Protein AF-A0AAD6A0Z1-F1 (afdb_monomer_lite)

pLDDT: mean 94.35, std 6.7, range [48.94, 98.56]

InterPro domains:
  IPR001087 GDSL lipase/esterase [PF00657] (2-123)
  IPR036514 SGNH hydrolase superfamily [G3DSA:3.40.50.1110] (1-124)

Organism: NCBI:txid198213

Secondary structure (DSSP, 8-state):
-TT-HHHHHHT--S-GGGB-TTT--BHHHHHHHHHHHHHHHHHHHHHHHH-TTS-------HHHHHHHHHSGGGGT--S-TTSBSEE--STTS--SS--TTSTT-EE-S-GGG-SBSSSSSB-GGG-

Structure (mmCIF, N/CA/C/O backbone):
data_AF-A0AAD6A0Z1-F1
#
_entry.id   AF-A0AAD6A0Z1-F1
#
loop_
_atom_site.group_PDB
_atom_site.id
_atom_site.type_symbol
_atom_site.label_atom_id
_atom_site.label_alt_id
_atom_site.label_comp_id
_atom_site.label_asym_id
_atom_site.label_entity_id
_atom_site.label_seq_id
_atom_site.pdbx_PDB_ins_code
_atom_site.Cartn_x
_atom_site.Cartn_y
_atom_site.Cartn_z
_atom_site.occupancy
_atom_site.B_iso_or_equiv
_atom_site.auth_seq_id
_atom_site.auth_comp_id
_atom_site.auth_asym_id
_atom_site.auth_atom_id
_atom_site.pdbx_PDB_model_num
ATOM 1 N N . MET A 1 1 ? -2.478 6.739 1.576 1.00 91.75 1 MET A N 1
ATOM 2 C CA . M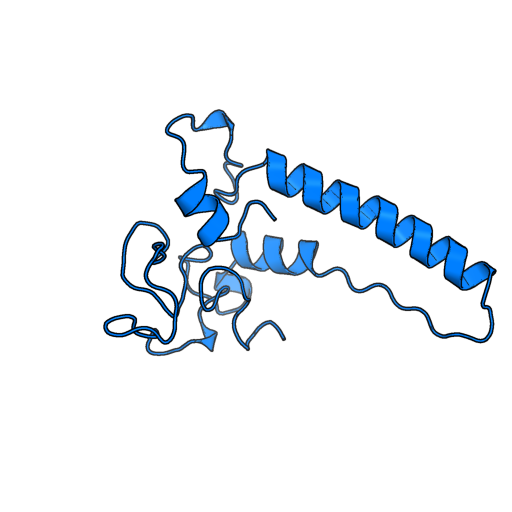ET A 1 1 ? -1.372 5.869 2.043 1.00 91.75 1 MET A CA 1
ATOM 3 C C . MET A 1 1 ? -0.170 6.076 1.135 1.00 91.75 1 MET A C 1
ATOM 5 O O . MET A 1 1 ? -0.374 6.254 -0.058 1.00 91.75 1 MET A O 1
ATOM 9 N N . GLY A 1 2 ? 1.052 6.078 1.673 1.00 96.88 2 GLY A N 1
ATOM 10 C CA . GLY A 1 2 ? 2.277 6.341 0.901 1.00 96.88 2 GLY A CA 1
ATOM 11 C C . GLY A 1 2 ? 2.754 5.191 0.018 1.00 96.88 2 GLY A C 1
ATOM 12 O O . GLY A 1 2 ? 3.710 5.359 -0.726 1.00 96.88 2 GLY A O 1
ATOM 13 N N . CYS A 1 3 ? 2.097 4.039 0.111 1.00 97.00 3 CYS A N 1
ATOM 14 C CA . CYS A 1 3 ? 2.394 2.848 -0.677 1.00 97.00 3 CYS A CA 1
ATOM 15 C C . CYS A 1 3 ? 1.532 2.692 -1.934 1.00 97.00 3 CYS A C 1
ATOM 17 O O . CYS A 1 3 ? 1.622 1.673 -2.611 1.00 97.00 3 CYS A O 1
ATOM 19 N N . LEU A 1 4 ? 0.629 3.635 -2.212 1.00 96.25 4 LEU A N 1
ATOM 20 C CA . LEU A 1 4 ? -0.187 3.551 -3.419 1.00 96.25 4 LEU A CA 1
ATOM 21 C C . LEU A 1 4 ? 0.705 3.795 -4.645 1.00 96.25 4 LEU A C 1
ATOM 23 O O . LEU A 1 4 ? 1.401 4.813 -4.661 1.00 96.25 4 LEU A O 1
ATOM 27 N N . PRO A 1 5 ? 0.666 2.932 -5.675 1.00 96.88 5 PRO A N 1
ATOM 28 C CA . PRO A 1 5 ? 1.485 3.102 -6.877 1.00 96.88 5 PRO A CA 1
ATOM 29 C C . PRO A 1 5 ? 1.283 4.459 -7.562 1.00 96.88 5 PRO A C 1
ATOM 31 O O . PRO A 1 5 ? 2.246 5.082 -7.994 1.00 96.88 5 PRO A O 1
ATOM 34 N N . SER A 1 6 ? 0.050 4.974 -7.574 1.00 95.94 6 SER A N 1
ATOM 35 C CA . SER A 1 6 ? -0.251 6.328 -8.064 1.00 95.94 6 SER A CA 1
ATOM 36 C C . SER A 1 6 ? 0.498 7.418 -7.291 1.00 95.94 6 SER A C 1
ATOM 38 O O . SER A 1 6 ? 1.130 8.282 -7.891 1.00 95.94 6 SER A O 1
ATOM 40 N N . ILE A 1 7 ? 0.486 7.358 -5.957 1.00 96.50 7 ILE A N 1
ATOM 41 C CA . ILE A 1 7 ? 1.200 8.302 -5.087 1.00 96.50 7 ILE A CA 1
ATOM 42 C C . ILE A 1 7 ? 2.714 8.191 -5.291 1.00 96.50 7 ILE A C 1
ATOM 44 O O . ILE A 1 7 ? 3.389 9.216 -5.358 1.00 96.50 7 ILE A O 1
ATOM 48 N N . LEU A 1 8 ? 3.234 6.970 -5.427 1.00 97.00 8 LEU A N 1
ATOM 49 C CA . LEU A 1 8 ? 4.652 6.715 -5.680 1.00 97.00 8 LEU A CA 1
ATOM 50 C C . LEU A 1 8 ? 5.115 7.261 -7.034 1.00 97.00 8 LEU A C 1
ATOM 52 O O . LEU A 1 8 ? 6.197 7.837 -7.105 1.00 97.00 8 LEU A O 1
ATOM 56 N N . THR A 1 9 ? 4.298 7.134 -8.084 1.00 95.94 9 THR A N 1
ATOM 57 C CA . THR A 1 9 ? 4.601 7.703 -9.404 1.00 95.94 9 THR A CA 1
ATOM 58 C C . THR A 1 9 ? 4.475 9.229 -9.412 1.00 95.94 9 THR A C 1
ATOM 60 O O . THR A 1 9 ? 5.385 9.905 -9.884 1.00 95.94 9 THR A O 1
ATOM 63 N N . ILE A 1 10 ? 3.370 9.790 -8.900 1.00 95.25 10 ILE A N 1
ATOM 64 C CA . ILE A 1 10 ? 3.094 11.240 -8.957 1.00 95.25 10 ILE A CA 1
ATOM 65 C C . ILE A 1 10 ? 4.102 12.031 -8.120 1.00 95.25 10 ILE A C 1
ATOM 67 O O . ILE A 1 10 ? 4.536 13.107 -8.521 1.00 95.25 10 ILE A O 1
ATOM 71 N N . LEU A 1 11 ? 4.461 11.513 -6.946 1.00 95.88 11 LEU A N 1
ATOM 72 C CA . LEU A 1 11 ? 5.325 12.196 -5.983 1.00 95.88 11 LEU A CA 1
ATOM 73 C C . LEU A 1 11 ? 6.727 11.595 -5.939 1.00 95.88 11 LEU A C 1
ATOM 75 O O . LEU A 1 11 ? 7.410 11.684 -4.916 1.00 95.88 11 LEU A O 1
ATOM 79 N N . LYS A 1 12 ? 7.140 10.962 -7.040 1.00 94.25 12 LYS A N 1
ATOM 80 C CA . LYS A 1 12 ? 8.470 10.386 -7.170 1.00 94.25 12 LYS A CA 1
ATOM 81 C C . LYS A 1 12 ? 9.536 11.451 -6.906 1.00 94.25 12 LYS A C 1
ATOM 83 O O . LYS A 1 12 ? 9.488 12.544 -7.465 1.00 94.25 12 LYS A O 1
ATOM 88 N N . SER A 1 13 ? 10.513 11.108 -6.077 1.00 95.19 13 SER A N 1
ATOM 89 C CA . SER A 1 13 ? 11.665 11.942 -5.751 1.00 95.19 13 SER A CA 1
ATOM 90 C C . SER A 1 13 ? 12.947 11.131 -5.891 1.00 95.19 13 SER A C 1
ATOM 92 O O . SER A 1 13 ? 12.950 9.922 -5.674 1.00 95.19 13 SER A O 1
ATOM 94 N N . ASN A 1 14 ? 14.049 11.806 -6.213 1.00 95.50 14 ASN A N 1
ATOM 95 C CA . ASN A 1 14 ? 15.383 11.200 -6.181 1.00 95.50 14 ASN A CA 1
ATOM 96 C C . ASN A 1 14 ? 15.977 11.173 -4.763 1.00 95.50 14 ASN A C 1
ATOM 98 O O . ASN A 1 14 ? 16.993 10.522 -4.535 1.00 95.50 14 ASN A O 1
ATOM 102 N N . ASP A 1 15 ? 15.363 11.882 -3.814 1.00 96.81 15 ASP A N 1
ATOM 103 C CA . ASP A 1 15 ? 15.754 11.839 -2.410 1.00 96.81 15 ASP A CA 1
ATOM 104 C C . ASP A 1 15 ? 15.274 10.529 -1.776 1.00 96.81 15 ASP A C 1
ATOM 106 O O . ASP A 1 15 ? 14.106 10.385 -1.413 1.00 96.81 15 ASP A O 1
ATOM 110 N N . SER A 1 16 ? 16.182 9.565 -1.623 1.00 94.81 16 SER A N 1
ATOM 111 C CA . SER A 1 16 ? 15.871 8.265 -1.027 1.00 94.81 16 SER A CA 1
ATOM 112 C C . SER A 1 16 ? 15.409 8.357 0.432 1.00 94.81 16 SER A C 1
AT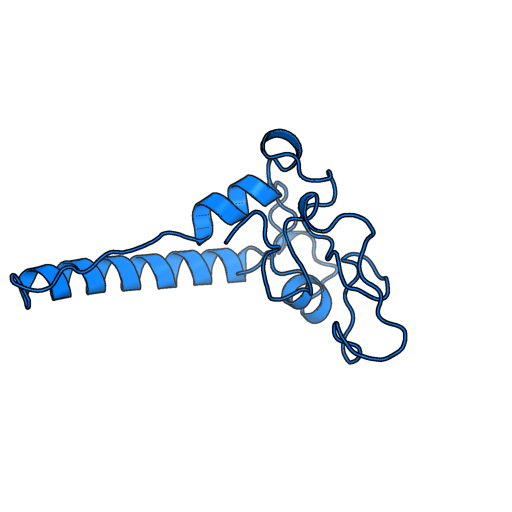OM 114 O O . SER A 1 16 ? 14.796 7.414 0.924 1.00 94.81 16 SER A O 1
ATOM 116 N N . SER A 1 17 ? 15.680 9.465 1.136 1.00 96.81 17 SER A N 1
ATOM 117 C CA . SER A 1 17 ? 15.344 9.616 2.559 1.00 96.81 17 SER A CA 1
ATOM 118 C C . SER A 1 17 ? 13.839 9.710 2.830 1.00 96.81 17 SER A C 1
ATOM 120 O O . SER A 1 17 ? 13.400 9.436 3.948 1.00 96.81 17 SER A O 1
ATOM 122 N N . ILE A 1 18 ? 13.030 10.044 1.817 1.00 97.12 18 ILE A N 1
ATOM 123 C CA . ILE A 1 18 ? 11.569 10.127 1.968 1.00 97.12 18 ILE A CA 1
ATOM 124 C C . ILE A 1 18 ? 10.890 8.752 1.950 1.00 97.12 18 ILE A C 1
ATOM 126 O O . ILE A 1 18 ? 9.705 8.647 2.291 1.00 97.12 18 ILE A O 1
ATOM 130 N N . TYR A 1 19 ? 11.614 7.719 1.514 1.00 97.81 19 TYR A N 1
ATOM 131 C CA . TYR A 1 19 ? 11.100 6.370 1.336 1.00 97.81 19 TYR A CA 1
ATOM 132 C C . TYR A 1 19 ? 11.464 5.488 2.529 1.00 97.81 19 TYR A C 1
ATOM 134 O O . TYR A 1 19 ? 12.598 5.477 3.004 1.00 97.81 19 TYR A O 1
ATOM 142 N N . ASP A 1 20 ? 10.503 4.700 3.000 1.00 96.88 20 ASP A N 1
ATOM 143 C CA . ASP A 1 20 ? 10.763 3.660 3.987 1.00 96.88 20 ASP A CA 1
ATOM 144 C C . ASP A 1 20 ? 11.591 2.533 3.332 1.00 96.88 20 ASP A C 1
ATOM 146 O O . ASP A 1 20 ? 11.150 1.942 2.344 1.00 96.88 20 ASP A O 1
ATOM 150 N N . PRO A 1 21 ? 12.768 2.175 3.876 1.00 95.00 21 PRO A N 1
ATOM 151 C CA . PRO A 1 21 ? 13.680 1.227 3.233 1.00 95.00 21 PRO A CA 1
ATOM 152 C C . PRO A 1 21 ? 13.175 -0.223 3.243 1.00 95.00 21 PRO A C 1
ATOM 154 O O . PRO A 1 21 ? 13.722 -1.067 2.539 1.00 95.00 21 PRO A O 1
ATOM 157 N N . LYS A 1 22 ? 12.159 -0.549 4.053 1.00 94.25 22 LYS A N 1
ATOM 158 C CA . LYS A 1 22 ? 11.598 -1.906 4.147 1.00 94.25 22 LYS A CA 1
ATOM 159 C C . LYS A 1 22 ? 10.468 -2.132 3.154 1.00 94.25 22 LYS A C 1
ATOM 161 O O . LYS A 1 22 ? 10.182 -3.277 2.822 1.00 94.25 22 LYS A O 1
ATOM 166 N N . THR A 1 23 ? 9.788 -1.066 2.754 1.00 95.69 23 THR A N 1
ATOM 167 C CA . THR A 1 23 ? 8.570 -1.138 1.943 1.00 95.69 23 THR A CA 1
ATOM 168 C C . THR A 1 23 ? 8.682 -0.393 0.624 1.00 95.69 23 THR A C 1
ATOM 170 O O . THR A 1 23 ? 7.911 -0.696 -0.274 1.00 95.69 23 THR A O 1
ATOM 173 N N . GLY A 1 24 ? 9.603 0.565 0.491 1.00 96.44 24 GLY A N 1
ATOM 174 C CA . GLY A 1 24 ? 9.694 1.464 -0.661 1.00 96.44 24 GLY A CA 1
ATOM 175 C C . GLY A 1 24 ? 8.593 2.530 -0.700 1.00 96.44 24 GLY A C 1
ATOM 176 O O . GLY A 1 24 ? 8.442 3.221 -1.700 1.00 96.44 24 GLY A O 1
ATOM 177 N N . CYS A 1 25 ? 7.800 2.672 0.365 1.00 97.75 25 CYS A N 1
ATOM 178 C CA . CYS A 1 25 ? 6.690 3.620 0.419 1.00 97.75 25 CYS A CA 1
ATOM 179 C C . CYS A 1 25 ? 7.128 5.013 0.875 1.00 97.75 25 CYS A C 1
ATOM 181 O O . CYS A 1 25 ? 8.040 5.135 1.686 1.00 97.75 25 CYS A O 1
ATOM 183 N N . ILE A 1 26 ? 6.410 6.066 0.475 1.00 98.19 26 ILE A N 1
ATOM 184 C CA . ILE A 1 26 ? 6.686 7.427 0.968 1.00 98.19 26 ILE A CA 1
ATOM 185 C C . ILE A 1 26 ? 6.205 7.572 2.420 1.00 98.19 26 ILE A C 1
ATOM 187 O O . ILE A 1 26 ? 4.998 7.553 2.701 1.00 98.19 26 ILE A O 1
ATOM 191 N N . GLU A 1 27 ? 7.135 7.773 3.354 1.00 97.06 27 GLU A N 1
ATOM 192 C CA . GLU A 1 27 ? 6.852 7.638 4.788 1.00 97.06 27 GLU A CA 1
ATOM 193 C C . GLU A 1 27 ? 5.922 8.737 5.315 1.00 97.06 27 GLU A C 1
ATOM 195 O O . GLU A 1 27 ? 5.002 8.460 6.087 1.00 97.06 27 GLU A O 1
ATOM 200 N N . LYS A 1 28 ? 6.059 9.975 4.821 1.00 96.81 28 LYS A N 1
ATOM 201 C CA . LYS A 1 28 ? 5.190 11.104 5.208 1.00 96.81 28 LYS A CA 1
ATOM 202 C C . LYS A 1 28 ? 3.696 10.775 5.060 1.00 96.81 28 LYS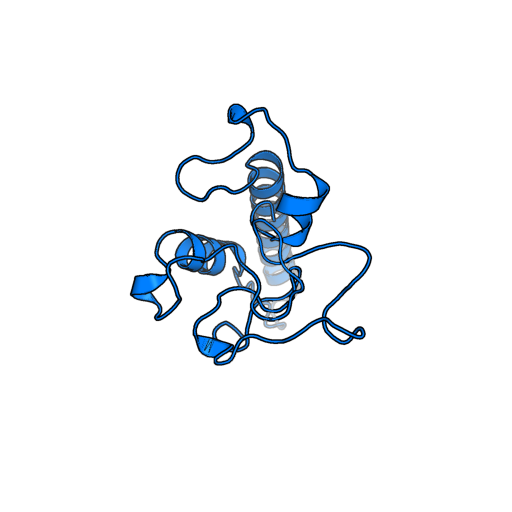 A C 1
ATOM 204 O O . LYS A 1 28 ? 2.893 11.093 5.938 1.00 96.81 28 LYS A O 1
ATOM 209 N N . TYR A 1 29 ? 3.308 10.104 3.974 1.00 97.12 29 TYR A N 1
ATOM 210 C CA . TYR A 1 29 ? 1.908 9.743 3.720 1.00 97.12 29 TYR A CA 1
ATOM 211 C C . TYR A 1 29 ? 1.455 8.509 4.503 1.00 97.12 29 TYR A C 1
ATOM 213 O O . TYR A 1 29 ? 0.261 8.356 4.788 1.00 97.12 29 TYR A O 1
ATOM 221 N N . ASN A 1 30 ? 2.386 7.635 4.879 1.00 97.06 30 ASN A N 1
ATOM 222 C CA . ASN A 1 30 ? 2.120 6.545 5.809 1.00 97.06 30 ASN A CA 1
ATOM 223 C C . ASN A 1 30 ? 1.883 7.072 7.230 1.00 97.06 30 ASN A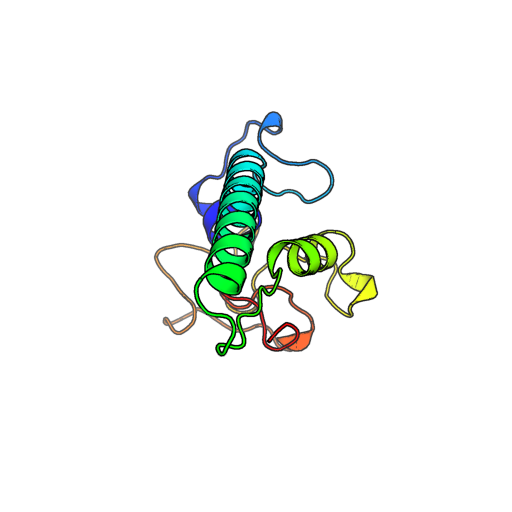 C 1
ATOM 225 O O . ASN A 1 30 ? 0.894 6.677 7.847 1.00 97.06 30 ASN A O 1
ATOM 229 N N . ILE A 1 31 ? 2.692 8.027 7.701 1.00 97.19 31 ILE A N 1
ATOM 230 C CA . ILE A 1 31 ? 2.473 8.742 8.970 1.00 97.19 31 ILE A CA 1
ATOM 231 C C . ILE A 1 31 ? 1.091 9.398 8.979 1.00 97.19 31 ILE A C 1
ATOM 233 O O . ILE A 1 31 ? 0.318 9.169 9.909 1.00 97.19 31 ILE A O 1
ATOM 237 N N . LEU A 1 32 ? 0.742 10.140 7.922 1.00 97.25 32 LEU A N 1
ATOM 238 C CA . LEU A 1 32 ? -0.571 10.782 7.804 1.00 97.25 32 LEU A CA 1
ATOM 239 C C . LEU A 1 32 ? -1.722 9.767 7.886 1.00 97.25 32 LEU A C 1
ATOM 241 O O . LEU A 1 32 ? -2.695 9.991 8.602 1.00 97.25 32 LEU A O 1
ATOM 245 N N . SER A 1 33 ? -1.595 8.628 7.197 1.00 97.06 33 SER A N 1
ATOM 246 C CA . SER A 1 33 ? -2.623 7.575 7.207 1.00 97.06 33 SER A CA 1
ATOM 247 C C . SER A 1 33 ? -2.788 6.955 8.601 1.00 97.06 33 SER A C 1
ATOM 249 O O . SER A 1 33 ? -3.910 6.768 9.068 1.00 97.06 33 SER A O 1
ATOM 251 N N . ARG A 1 34 ? -1.680 6.681 9.308 1.00 97.19 34 ARG A N 1
ATOM 252 C CA . ARG A 1 34 ? -1.719 6.167 10.689 1.00 97.19 34 ARG A CA 1
ATOM 253 C C . ARG A 1 34 ? -2.318 7.186 11.658 1.00 97.19 34 ARG A C 1
ATOM 255 O O . ARG A 1 34 ? -3.103 6.807 12.526 1.00 97.19 34 ARG A O 1
ATOM 262 N N . TYR A 1 35 ? -1.989 8.466 11.489 1.00 98.00 35 TYR A N 1
ATOM 263 C CA . TYR A 1 35 ? -2.541 9.546 12.302 1.00 98.00 35 TYR A CA 1
ATOM 264 C C . TYR A 1 35 ? -4.058 9.662 12.124 1.00 98.00 35 TYR A C 1
ATOM 266 O O . TYR A 1 35 ? -4.791 9.585 13.111 1.00 98.00 35 TYR A O 1
ATOM 274 N N . HIS A 1 36 ? -4.539 9.720 10.879 1.00 97.81 36 HIS A N 1
ATOM 275 C CA . HIS A 1 36 ? -5.968 9.690 10.565 1.00 97.81 36 HIS A CA 1
ATOM 276 C C . HIS A 1 36 ? -6.674 8.490 11.218 1.00 97.81 36 HIS A C 1
ATOM 278 O O . HIS A 1 36 ? -7.678 8.658 11.909 1.00 97.81 36 HIS A O 1
ATOM 284 N N . ASN A 1 37 ? -6.116 7.284 11.077 1.00 97.75 37 ASN A N 1
ATOM 285 C CA . ASN A 1 37 ? -6.705 6.070 11.643 1.00 97.75 37 ASN A CA 1
ATOM 286 C C . ASN A 1 37 ? -6.773 6.100 13.178 1.00 97.75 37 ASN A C 1
ATOM 288 O O . ASN A 1 37 ? -7.714 5.565 13.764 1.00 97.75 37 ASN A O 1
ATOM 292 N N . SER A 1 38 ? -5.813 6.755 13.842 1.00 97.81 38 SER A N 1
ATOM 293 C CA . SER A 1 38 ? -5.832 6.922 15.300 1.00 97.81 38 SER A CA 1
ATOM 294 C C . SER A 1 38 ? -6.985 7.819 15.771 1.00 97.81 38 SER A C 1
ATOM 296 O O . SER A 1 38 ? -7.680 7.479 16.734 1.00 97.81 38 SER A O 1
ATOM 298 N N . LEU A 1 39 ? -7.248 8.912 15.046 1.00 98.38 39 LEU A N 1
ATOM 299 C CA . LEU A 1 39 ? -8.374 9.811 15.306 1.00 98.38 39 LEU A CA 1
ATOM 300 C C . LEU A 1 39 ? -9.711 9.132 15.001 1.00 98.38 39 LEU A C 1
ATOM 302 O O . LEU A 1 39 ? -10.656 9.238 15.785 1.00 98.38 39 LEU A O 1
ATOM 306 N N . LEU A 1 40 ? -9.777 8.379 13.901 1.00 98.19 40 LEU A N 1
ATOM 307 C CA . LEU A 1 40 ? -10.958 7.602 13.538 1.00 98.19 40 LEU A CA 1
ATOM 308 C C . LEU A 1 40 ? -11.290 6.570 14.621 1.00 98.19 40 LEU A C 1
ATOM 310 O O . LEU A 1 40 ? -12.427 6.505 15.081 1.00 98.19 40 LEU A O 1
ATOM 314 N N . LEU A 1 41 ? -10.300 5.810 15.095 1.00 98.19 41 LEU A N 1
ATOM 315 C CA . LEU A 1 41 ? -10.503 4.829 16.161 1.00 98.19 41 LEU A CA 1
ATOM 316 C C . LEU A 1 41 ? -10.958 5.485 17.472 1.00 98.19 41 LEU A C 1
ATOM 318 O O . LEU A 1 41 ? -11.812 4.929 18.165 1.00 98.19 41 LEU A O 1
ATOM 322 N N . LYS A 1 42 ? -10.413 6.660 17.818 1.00 98.31 42 LYS A N 1
ATOM 323 C CA . LYS A 1 42 ? -10.875 7.445 18.973 1.00 98.31 42 LYS A CA 1
ATOM 324 C C . LYS A 1 42 ? -12.353 7.817 18.820 1.00 98.31 42 LYS A C 1
ATOM 326 O O . LYS A 1 42 ? -13.147 7.510 19.704 1.00 98.31 42 LYS A O 1
ATOM 331 N N . THR A 1 43 ? -12.727 8.361 17.667 1.00 98.25 43 THR A N 1
ATOM 332 C CA . THR A 1 43 ? -14.109 8.763 17.364 1.00 98.25 43 THR A CA 1
ATOM 333 C C . THR A 1 43 ? -15.065 7.567 17.398 1.00 98.25 43 THR A C 1
ATOM 335 O O . THR A 1 43 ? -16.144 7.641 17.977 1.00 98.25 43 THR A O 1
ATOM 338 N N . VAL A 1 44 ? -14.658 6.412 16.859 1.00 98.50 44 VAL A N 1
ATOM 339 C CA . VAL A 1 44 ? -15.450 5.172 16.928 1.00 98.50 44 VAL A CA 1
ATOM 340 C C . VAL A 1 44 ? -15.717 4.753 18.378 1.00 98.50 44 VAL A C 1
ATOM 342 O O . VAL A 1 44 ? -16.823 4.312 18.689 1.00 98.50 44 VAL A O 1
ATOM 345 N N . LYS A 1 45 ? -14.737 4.890 19.282 1.00 98.31 45 LYS A N 1
ATOM 346 C CA . LYS A 1 45 ? -14.933 4.591 20.712 1.00 98.31 45 LYS A CA 1
ATOM 347 C C . LYS A 1 45 ? -15.950 5.536 21.353 1.00 98.31 45 LYS A C 1
ATOM 349 O O . LYS A 1 45 ? -16.820 5.068 22.079 1.00 98.31 45 LYS A O 1
ATOM 354 N N . GLU A 1 46 ? -15.879 6.828 21.048 1.00 98.50 46 GLU A N 1
ATOM 355 C CA . GLU A 1 46 ? -16.830 7.832 21.544 1.00 98.50 46 GLU A CA 1
ATOM 356 C C . GLU A 1 46 ? -18.256 7.562 21.036 1.00 98.50 46 GLU A C 1
ATOM 358 O O . GLU A 1 46 ? -19.215 7.587 21.808 1.00 98.50 46 GLU A O 1
ATOM 363 N N . LEU A 1 47 ? -18.403 7.206 19.757 1.00 98.56 47 LEU A N 1
ATOM 364 C CA . LEU A 1 47 ? -19.702 6.876 19.168 1.00 98.56 47 LEU A CA 1
ATOM 365 C C . LEU A 1 47 ? -20.331 5.623 19.787 1.00 98.56 47 LEU A C 1
ATOM 367 O O . LEU A 1 47 ? -21.542 5.594 19.981 1.00 98.56 47 LEU A O 1
ATOM 371 N N . ARG A 1 48 ? -19.531 4.610 20.139 1.00 98.56 48 ARG A N 1
ATOM 372 C CA . ARG A 1 48 ? -20.030 3.406 20.832 1.00 98.56 48 ARG A CA 1
ATOM 373 C C . ARG A 1 48 ? -20.626 3.725 22.201 1.00 98.56 48 ARG A C 1
ATOM 375 O O . ARG A 1 48 ? -21.601 3.095 22.588 1.00 98.56 48 ARG A O 1
ATOM 382 N N . ILE A 1 49 ? -20.058 4.701 22.911 1.00 98.31 49 ILE A N 1
ATOM 383 C CA . ILE A 1 49 ? -20.593 5.176 24.196 1.00 98.31 49 ILE A CA 1
ATOM 384 C C . ILE A 1 49 ? -21.899 5.942 23.966 1.00 98.31 49 ILE A C 1
ATOM 386 O O . ILE A 1 49 ? -22.877 5.728 24.675 1.00 98.31 49 ILE A O 1
ATOM 390 N N . LYS A 1 50 ? -21.925 6.820 22.957 1.00 98.56 50 LYS A N 1
ATOM 391 C CA . LYS A 1 50 ? -23.088 7.663 22.649 1.00 98.56 50 LYS A CA 1
ATOM 392 C C . LYS A 1 50 ? -24.288 6.872 22.115 1.00 98.56 50 LYS A C 1
ATOM 394 O O . LYS A 1 50 ? -25.426 7.257 22.367 1.00 98.56 50 LYS A O 1
ATOM 399 N N . TYR A 1 51 ? -24.044 5.790 21.378 1.00 98.25 51 TYR A N 1
ATOM 400 C CA . TYR A 1 51 ? -25.073 4.989 20.714 1.00 98.25 51 TYR A CA 1
ATOM 401 C C . TYR A 1 51 ? -24.984 3.514 21.138 1.00 98.25 51 TYR A C 1
ATOM 403 O O . TYR A 1 51 ? -24.599 2.667 20.330 1.00 98.25 51 TYR A O 1
ATOM 411 N N . PRO A 1 52 ? -25.367 3.173 22.384 1.00 97.38 52 PRO A N 1
ATOM 412 C CA . PRO A 1 52 ? -25.181 1.827 22.936 1.00 97.38 52 PRO A CA 1
ATOM 413 C C . PRO A 1 52 ? -25.993 0.740 22.213 1.00 97.38 52 PRO A C 1
ATOM 415 O O . PRO A 1 52 ? -25.641 -0.434 22.270 1.00 97.38 52 PRO A O 1
ATOM 418 N N . HIS A 1 53 ? -27.062 1.119 21.507 1.00 98.19 53 HIS A N 1
ATOM 419 C CA . HIS A 1 53 ? -27.885 0.195 20.721 1.00 98.19 53 HIS A CA 1
ATOM 420 C C . HIS A 1 53 ? -27.388 0.006 19.276 1.00 98.19 53 HIS A C 1
ATOM 422 O O . HIS A 1 53 ? -27.908 -0.847 18.560 1.00 98.19 53 HIS A O 1
ATOM 428 N N . ALA A 1 54 ? -26.391 0.779 18.829 1.00 98.12 54 ALA A N 1
ATOM 429 C CA . ALA A 1 54 ? -25.820 0.665 17.490 1.00 98.12 54 ALA A CA 1
ATOM 430 C C . ALA A 1 54 ? -24.555 -0.206 17.497 1.00 98.12 54 ALA A C 1
ATOM 432 O O . ALA A 1 54 ? -23.644 -0.020 18.306 1.00 98.12 54 ALA A O 1
ATOM 433 N N . LYS A 1 55 ? -24.442 -1.124 16.531 1.00 97.75 55 LYS A N 1
ATOM 434 C CA . LYS A 1 55 ? -23.220 -1.913 16.330 1.00 97.75 55 LYS A CA 1
ATOM 435 C C . LYS A 1 55 ? -22.235 -1.139 15.454 1.00 97.75 55 LYS A C 1
ATOM 437 O O . LYS A 1 55 ? -22.347 -1.143 14.234 1.00 97.75 55 LYS A O 1
ATOM 442 N N . ILE A 1 56 ? -21.247 -0.502 16.077 1.00 98.12 56 ILE A N 1
ATOM 443 C CA . ILE A 1 56 ? -20.223 0.286 15.374 1.00 98.12 56 ILE A CA 1
ATOM 444 C C . ILE A 1 56 ? -18.902 -0.486 15.370 1.00 98.12 56 ILE A C 1
ATOM 446 O O . ILE A 1 56 ? -18.337 -0.780 16.428 1.00 98.12 56 ILE A O 1
ATOM 450 N N . ILE A 1 57 ? -18.382 -0.815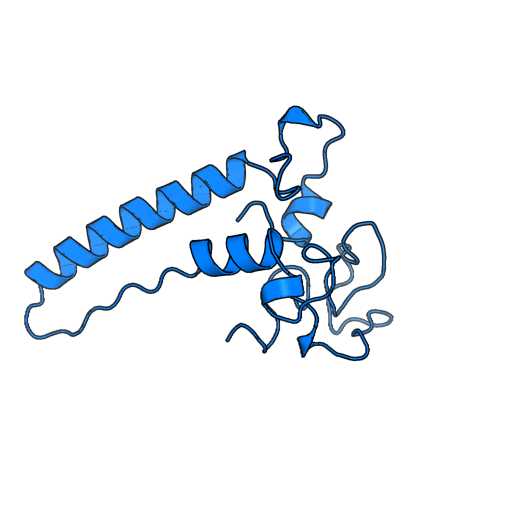 14.189 1.00 96.56 57 ILE A N 1
ATOM 451 C CA . ILE A 1 57 ? -17.161 -1.614 14.003 1.00 96.56 57 ILE A CA 1
ATOM 452 C C . ILE A 1 57 ? -16.101 -0.760 13.305 1.00 96.56 57 ILE A C 1
ATOM 454 O O . ILE A 1 57 ? -16.413 0.003 12.399 1.00 96.56 57 ILE A O 1
ATOM 458 N N . TYR A 1 58 ? -14.847 -0.894 13.737 1.00 96.94 58 TYR A N 1
ATOM 459 C CA . TYR A 1 58 ? -13.690 -0.326 13.049 1.00 96.94 58 TYR A CA 1
ATOM 460 C C . TYR A 1 58 ? -12.924 -1.460 12.370 1.00 96.94 58 TYR A C 1
ATOM 462 O O . TYR A 1 58 ? -12.586 -2.440 13.035 1.00 96.94 58 TYR A O 1
ATOM 470 N N . ALA A 1 59 ? -12.647 -1.310 11.077 1.00 94.38 59 ALA A N 1
ATOM 471 C CA . ALA A 1 59 ? -11.843 -2.241 10.296 1.00 94.38 59 ALA A CA 1
ATOM 472 C C . ALA A 1 59 ? -10.513 -1.575 9.916 1.00 94.38 59 ALA A C 1
ATOM 474 O O . ALA A 1 59 ? -10.493 -0.526 9.272 1.00 94.38 59 ALA A O 1
ATOM 475 N N . ASP A 1 60 ? -9.396 -2.173 10.335 1.00 93.88 60 ASP A N 1
ATOM 476 C CA . ASP A 1 60 ? -8.054 -1.666 10.039 1.00 93.88 60 ASP A CA 1
ATOM 477 C C . ASP A 1 60 ? -7.557 -2.210 8.697 1.00 93.88 60 ASP A C 1
ATOM 479 O O . ASP A 1 60 ? -7.022 -3.314 8.629 1.00 93.88 60 ASP A O 1
ATOM 483 N N . ILE A 1 61 ? -7.708 -1.422 7.634 1.00 91.19 61 ILE A N 1
ATOM 484 C CA . ILE A 1 61 ? -7.187 -1.773 6.303 1.00 91.19 61 ILE A CA 1
ATOM 485 C C . ILE A 1 61 ? -5.680 -1.479 6.197 1.00 91.19 61 ILE A C 1
ATOM 487 O O . ILE A 1 61 ? -4.977 -2.079 5.388 1.00 91.19 61 ILE A O 1
ATOM 491 N N . TYR A 1 62 ? -5.138 -0.584 7.030 1.00 94.75 62 TYR A N 1
ATOM 492 C CA . TYR A 1 62 ? -3.756 -0.128 6.886 1.00 94.75 62 TYR A CA 1
ATOM 493 C C . TYR A 1 62 ? -2.753 -1.251 7.166 1.00 94.75 62 TYR A C 1
ATOM 495 O O . TYR A 1 62 ? -1.863 -1.501 6.355 1.00 94.75 62 TYR A O 1
ATOM 503 N N . LYS A 1 63 ? -2.890 -1.945 8.302 1.00 95.12 63 LYS A N 1
ATOM 504 C CA . LYS A 1 63 ? -1.912 -2.973 8.700 1.00 95.12 63 LYS A CA 1
ATOM 505 C C . LYS A 1 63 ? -1.848 -4.165 7.735 1.00 95.12 63 LYS A C 1
ATOM 507 O O . LYS A 1 63 ? -0.728 -4.524 7.369 1.00 95.12 63 LYS A O 1
ATOM 512 N N . PRO A 1 64 ? -2.972 -4.770 7.296 1.00 93.94 64 PRO A N 1
ATOM 513 C CA . PRO A 1 64 ? -2.930 -5.866 6.329 1.00 93.94 64 PRO A CA 1
ATOM 514 C C . PRO A 1 64 ? -2.236 -5.471 5.026 1.00 93.94 64 PRO A C 1
ATOM 516 O O . PRO A 1 64 ? -1.342 -6.181 4.579 1.00 93.94 64 PRO A O 1
ATOM 519 N N . VAL A 1 65 ? -2.550 -4.293 4.477 1.00 94.25 65 VAL A N 1
ATOM 520 C CA . VAL A 1 65 ? -1.935 -3.815 3.229 1.00 94.25 65 VAL A CA 1
ATOM 521 C C . VAL A 1 65 ? -0.425 -3.637 3.373 1.00 94.25 65 VAL A C 1
ATOM 523 O O . VAL A 1 65 ? 0.329 -4.090 2.515 1.00 94.25 65 VAL A O 1
ATOM 526 N N . ILE A 1 66 ? 0.047 -3.048 4.478 1.00 96.06 66 ILE A N 1
ATOM 527 C CA . ILE A 1 66 ? 1.492 -2.937 4.739 1.00 96.06 66 ILE A CA 1
ATOM 528 C C . ILE A 1 66 ? 2.151 -4.321 4.850 1.00 96.06 66 ILE A C 1
ATOM 530 O O . ILE A 1 66 ? 3.265 -4.507 4.360 1.00 96.06 66 ILE A O 1
ATOM 534 N N . ASN A 1 67 ? 1.473 -5.308 5.440 1.00 95.50 67 ASN A N 1
ATOM 535 C CA . ASN A 1 67 ? 1.989 -6.675 5.509 1.00 95.50 67 ASN A CA 1
ATOM 536 C C . ASN A 1 67 ? 2.050 -7.344 4.131 1.00 95.50 67 ASN A C 1
ATOM 538 O O . ASN A 1 67 ? 3.045 -8.005 3.842 1.00 95.50 67 ASN A O 1
ATOM 542 N N . PHE A 1 68 ? 1.051 -7.135 3.270 1.00 95.19 68 PHE A N 1
ATOM 543 C CA . PHE A 1 68 ? 1.076 -7.621 1.886 1.00 95.19 68 PHE A CA 1
ATOM 544 C C . PHE A 1 68 ? 2.237 -7.016 1.096 1.00 95.19 68 PHE A C 1
ATOM 546 O O . PHE A 1 68 ? 2.864 -7.701 0.296 1.00 95.19 68 PHE A O 1
ATOM 553 N N . ILE A 1 69 ? 2.569 -5.751 1.358 1.00 96.00 69 ILE A N 1
ATOM 554 C CA . ILE A 1 69 ? 3.695 -5.077 0.708 1.00 96.00 69 ILE A CA 1
ATOM 555 C C . ILE A 1 69 ? 5.034 -5.611 1.206 1.00 96.00 69 ILE A C 1
ATOM 557 O O . ILE A 1 69 ? 5.930 -5.856 0.400 1.00 96.00 69 ILE A O 1
ATOM 561 N N . ARG A 1 70 ? 5.169 -5.797 2.523 1.00 96.31 70 ARG A N 1
ATOM 562 C CA . ARG A 1 70 ? 6.424 -6.211 3.161 1.00 96.31 70 ARG A CA 1
ATOM 563 C C . ARG A 1 70 ? 6.727 -7.698 2.984 1.00 96.31 70 ARG A C 1
ATOM 565 O O . ARG A 1 70 ? 7.893 -8.076 2.916 1.00 96.31 70 ARG A O 1
ATOM 572 N N . PHE A 1 71 ? 5.694 -8.534 2.936 1.00 95.88 71 PHE A N 1
ATOM 573 C CA . PHE A 1 71 ? 5.814 -9.991 2.889 1.00 95.88 71 PHE A CA 1
ATOM 574 C C . PHE A 1 71 ? 4.909 -10.612 1.811 1.00 95.88 71 PHE A C 1
ATOM 576 O O . PHE A 1 71 ? 4.145 -11.525 2.117 1.00 95.88 71 PHE A O 1
ATOM 583 N N . PRO A 1 72 ? 4.969 -10.158 0.547 1.00 95.19 72 PRO A N 1
ATOM 584 C CA . PRO A 1 72 ? 3.991 -10.536 -0.476 1.00 95.19 72 PRO A CA 1
ATOM 585 C C . PRO A 1 72 ? 3.885 -12.046 -0.691 1.00 95.19 72 PRO A C 1
ATOM 587 O O . PRO A 1 72 ? 2.789 -12.592 -0.790 1.00 95.19 72 PRO A O 1
ATOM 590 N N . GLN A 1 73 ? 5.022 -12.740 -0.676 1.00 95.00 73 GLN A N 1
ATOM 591 C CA . GLN A 1 73 ? 5.079 -14.183 -0.902 1.00 95.00 73 GLN A CA 1
ATOM 592 C C . GLN A 1 73 ? 4.381 -14.992 0.201 1.00 95.00 73 GLN A C 1
ATOM 594 O O . GLN A 1 73 ? 3.837 -16.053 -0.088 1.00 95.00 73 GLN A O 1
ATOM 599 N N . CYS A 1 74 ? 4.322 -14.483 1.438 1.00 95.19 74 CYS A N 1
ATOM 600 C CA . CYS A 1 74 ? 3.579 -15.129 2.526 1.00 95.19 74 CYS A CA 1
ATOM 601 C C . CYS A 1 74 ? 2.063 -15.149 2.280 1.00 95.19 74 CYS A C 1
ATOM 603 O O . CYS A 1 74 ? 1.356 -15.921 2.920 1.00 95.19 74 CYS A O 1
ATOM 605 N N . PHE A 1 75 ? 1.574 -14.312 1.362 1.00 92.75 75 PHE A N 1
ATOM 606 C CA . PHE A 1 75 ? 0.161 -14.175 1.017 1.00 92.75 75 PHE A CA 1
ATOM 607 C C . PHE A 1 75 ? -0.138 -14.595 -0.431 1.00 92.75 75 PHE A C 1
ATOM 609 O O . PHE A 1 75 ? -1.223 -14.326 -0.931 1.00 92.75 75 PHE A O 1
ATOM 616 N N . GLY A 1 76 ? 0.808 -15.246 -1.121 1.00 93.19 76 GLY A N 1
ATOM 617 C CA . GLY A 1 76 ? 0.624 -15.687 -2.510 1.00 93.19 76 GLY A CA 1
ATOM 618 C C . GLY A 1 76 ? 0.764 -14.580 -3.563 1.00 93.19 76 GLY A C 1
ATOM 619 O O . GLY A 1 76 ? 0.463 -14.808 -4.735 1.00 93.19 76 GLY A O 1
ATOM 620 N N . PHE A 1 77 ? 1.247 -13.395 -3.180 1.00 95.25 77 PHE A N 1
ATOM 621 C CA . PHE A 1 77 ? 1.519 -12.308 -4.117 1.00 95.25 77 PHE A CA 1
ATOM 622 C C . PHE A 1 77 ? 2.905 -12.427 -4.754 1.00 95.25 77 PHE A C 1
ATOM 624 O O . PHE A 1 77 ? 3.848 -12.985 -4.185 1.00 95.25 77 PHE A O 1
ATOM 631 N N . THR A 1 78 ? 3.048 -11.833 -5.939 1.00 94.44 78 THR A N 1
ATOM 632 C CA . THR A 1 78 ? 4.353 -11.654 -6.579 1.00 94.44 78 THR A CA 1
ATOM 633 C C . THR A 1 78 ? 5.261 -10.769 -5.721 1.00 94.44 78 THR A C 1
ATOM 635 O O . THR A 1 78 ? 4.798 -9.912 -4.971 1.00 94.44 78 THR A O 1
ATOM 638 N N . SER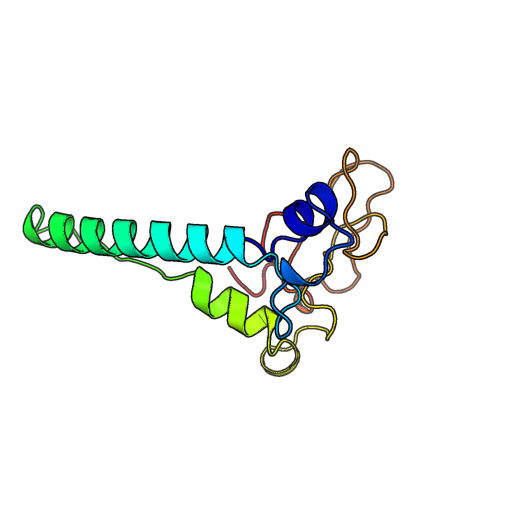 A 1 79 ? 6.581 -10.915 -5.872 1.00 92.88 79 SER A N 1
ATOM 639 C CA . SER A 1 79 ? 7.561 -10.061 -5.181 1.00 92.88 79 SER A CA 1
ATOM 640 C C . SER A 1 79 ? 7.445 -8.573 -5.541 1.00 92.88 79 SER A C 1
ATOM 642 O O . SER A 1 79 ? 7.973 -7.724 -4.828 1.00 92.88 79 SER A O 1
ATOM 644 N N . LYS A 1 80 ? 6.733 -8.239 -6.623 1.00 91.69 80 LYS A N 1
ATOM 645 C CA . LYS A 1 80 ? 6.491 -6.874 -7.095 1.00 91.69 80 LYS A CA 1
ATOM 646 C C . LYS A 1 80 ? 5.244 -6.272 -6.434 1.00 91.69 80 LYS A C 1
ATOM 648 O O . LYS A 1 80 ? 4.289 -5.902 -7.110 1.00 91.69 80 LYS A O 1
ATOM 653 N N . SER A 1 81 ? 5.246 -6.168 -5.106 1.00 94.38 81 SER A N 1
ATOM 654 C CA . SER A 1 81 ? 4.065 -5.781 -4.315 1.00 94.38 81 SER A CA 1
ATOM 655 C C . SER A 1 81 ? 3.587 -4.333 -4.507 1.00 94.38 81 SER A C 1
ATOM 657 O O . SER A 1 81 ? 2.433 -4.031 -4.208 1.00 94.38 81 SER A O 1
ATOM 659 N N . LEU A 1 82 ? 4.443 -3.454 -5.039 1.00 96.75 82 LEU A N 1
ATOM 660 C CA . LEU A 1 82 ? 4.116 -2.065 -5.392 1.00 96.75 82 LEU A CA 1
ATOM 661 C C . LEU A 1 82 ? 3.762 -1.870 -6.876 1.00 96.75 82 LEU A C 1
ATOM 663 O O . LEU A 1 82 ? 3.545 -0.743 -7.310 1.00 96.75 82 LEU A O 1
ATOM 667 N N . VAL A 1 83 ? 3.729 -2.936 -7.674 1.00 96.88 83 VAL A N 1
ATOM 668 C CA . VAL A 1 83 ? 3.392 -2.860 -9.100 1.00 96.88 83 VAL A CA 1
ATOM 669 C C . VAL A 1 83 ? 1.908 -3.162 -9.287 1.00 96.88 83 VAL A C 1
ATOM 671 O O . VAL A 1 83 ? 1.380 -4.082 -8.664 1.00 96.88 83 VAL A O 1
ATOM 674 N N . VAL A 1 84 ? 1.230 -2.395 -10.141 1.00 96.81 84 VAL A N 1
ATOM 675 C CA . VAL A 1 84 ? -0.200 -2.595 -10.434 1.00 96.81 84 VAL A CA 1
ATOM 676 C C . VAL A 1 84 ? -0.410 -3.731 -11.435 1.00 96.81 84 VAL A C 1
ATOM 678 O O . VAL A 1 84 ? 0.419 -3.943 -12.325 1.00 96.81 84 VAL A O 1
ATOM 681 N N . CYS A 1 85 ? -1.531 -4.445 -11.328 1.00 96.88 85 CYS A N 1
ATOM 682 C CA . CYS A 1 85 ? -1.904 -5.456 -12.318 1.00 96.88 85 CYS A CA 1
ATOM 683 C C . CYS A 1 85 ? -2.356 -4.827 -13.646 1.00 96.88 85 CYS A C 1
ATOM 685 O O . CYS A 1 85 ? -1.913 -5.256 -14.706 1.00 96.88 85 CYS A O 1
ATOM 687 N N . CYS A 1 86 ? -3.226 -3.819 -13.599 1.00 96.88 86 CYS A N 1
ATOM 688 C CA . CYS A 1 86 ? -3.766 -3.116 -14.755 1.00 96.88 86 CYS A CA 1
ATOM 689 C C . CYS A 1 86 ? -3.024 -1.804 -14.980 1.00 96.88 86 CYS A C 1
ATOM 691 O O . CYS A 1 86 ? -3.152 -0.862 -14.197 1.00 96.88 86 CYS A O 1
ATOM 693 N N . GLY A 1 87 ? -2.229 -1.759 -16.045 1.00 96.25 87 GLY A N 1
ATOM 694 C CA . GLY A 1 87 ? -1.225 -0.723 -16.205 1.00 96.25 87 GLY A CA 1
ATOM 695 C C . GLY A 1 87 ? -0.635 -0.630 -17.604 1.00 96.25 87 GLY A C 1
ATOM 696 O O . GLY A 1 87 ? -1.033 -1.356 -18.515 1.00 96.25 87 GLY A O 1
ATOM 697 N N . ILE A 1 88 ? 0.294 0.309 -17.769 1.00 94.19 88 ILE A N 1
ATOM 698 C CA . ILE A 1 88 ? 0.872 0.683 -19.072 1.00 94.19 88 ILE A CA 1
ATOM 699 C C . ILE A 1 88 ? 2.406 0.822 -19.041 1.00 94.19 88 ILE A C 1
ATOM 701 O O . ILE A 1 88 ? 3.023 1.369 -19.950 1.00 94.19 88 ILE A O 1
ATOM 705 N N . GLY A 1 89 ? 3.053 0.314 -17.994 1.00 90.81 89 GLY A N 1
ATOM 706 C CA . GLY A 1 89 ? 4.504 0.358 -17.815 1.00 90.81 89 GLY A CA 1
ATOM 707 C C . GLY A 1 89 ? 4.989 1.442 -16.847 1.00 90.81 89 GLY A C 1
ATOM 708 O O . GLY A 1 89 ? 4.218 2.035 -16.094 1.00 90.81 89 GLY A O 1
ATOM 709 N N . GLY A 1 90 ? 6.307 1.651 -16.813 1.00 92.31 90 GLY A N 1
ATOM 710 C CA . GLY A 1 90 ? 6.983 2.424 -15.765 1.00 92.31 90 GLY A CA 1
ATOM 711 C C . GLY A 1 90 ? 7.301 1.591 -14.517 1.00 92.31 90 GLY A C 1
ATOM 712 O O . GLY A 1 90 ? 6.979 0.407 -14.445 1.00 92.31 90 GLY A O 1
ATOM 713 N N . GLU A 1 91 ? 7.946 2.214 -13.527 1.00 94.75 91 GLU A N 1
ATOM 714 C CA . GLU A 1 91 ? 8.470 1.532 -12.327 1.00 94.75 91 GLU A CA 1
ATOM 715 C C . GLU A 1 91 ? 7.394 0.755 -11.554 1.00 94.75 91 GLU A C 1
ATOM 717 O O . GLU A 1 91 ? 7.614 -0.389 -11.164 1.00 94.75 91 GLU A O 1
ATOM 722 N N . TYR A 1 92 ? 6.206 1.347 -11.411 1.00 96.56 92 TYR A N 1
ATOM 723 C CA . TYR A 1 92 ? 5.072 0.749 -10.702 1.00 96.56 92 TYR A CA 1
ATOM 724 C C . TYR A 1 92 ? 3.965 0.240 -11.639 1.00 96.56 92 TYR A C 1
ATOM 726 O O . TYR A 1 92 ? 2.852 -0.032 -11.192 1.00 96.56 92 TYR A O 1
ATOM 734 N N . ASN A 1 93 ? 4.260 0.111 -12.940 1.00 96.38 93 ASN A N 1
ATOM 735 C CA . ASN A 1 93 ? 3.290 -0.181 -14.005 1.00 96.38 93 ASN A CA 1
ATOM 736 C C . ASN A 1 93 ? 2.128 0.840 -14.086 1.00 96.38 93 ASN A C 1
ATOM 738 O O . ASN A 1 93 ? 1.055 0.532 -14.590 1.00 96.38 93 ASN A O 1
ATOM 742 N N . TRP A 1 94 ? 2.317 2.063 -13.585 1.00 95.50 94 TRP A N 1
ATOM 743 C CA . TRP A 1 94 ? 1.264 3.073 -13.477 1.00 95.50 94 TRP A CA 1
ATOM 744 C C . TRP A 1 94 ? 1.705 4.414 -14.056 1.00 95.50 94 TRP A C 1
ATOM 746 O O . TRP A 1 94 ? 2.809 4.881 -13.763 1.00 95.50 94 TRP A O 1
ATOM 756 N N . TYR A 1 95 ? 0.823 5.062 -14.820 1.00 91.25 95 TYR A N 1
ATOM 757 C CA . TYR A 1 95 ? 1.082 6.356 -15.446 1.00 91.25 95 TYR A CA 1
ATOM 758 C C . TYR A 1 95 ? -0.206 7.170 -15.631 1.00 91.25 95 TYR A C 1
ATOM 760 O O . TYR A 1 95 ? -1.198 6.672 -16.153 1.00 91.25 95 TYR A O 1
ATOM 768 N N . GLN A 1 96 ? -0.177 8.455 -15.278 1.00 85.00 96 GLN A N 1
ATOM 769 C CA . GLN A 1 96 ? -1.238 9.411 -15.609 1.00 85.00 96 GLN A CA 1
ATOM 770 C C . GLN A 1 96 ? -0.829 10.175 -16.879 1.00 85.00 96 GLN A C 1
ATOM 772 O O . GLN A 1 96 ? 0.301 10.662 -16.917 1.00 85.00 96 GLN A O 1
ATOM 777 N N . PRO A 1 97 ? -1.693 10.301 -17.912 1.00 87.31 97 PRO A N 1
ATOM 778 C CA . PRO A 1 97 ? -3.167 10.259 -17.870 1.00 87.31 97 PRO A CA 1
ATOM 779 C C . PRO A 1 97 ? -3.867 8.929 -18.223 1.00 87.31 97 PRO A C 1
ATOM 781 O O . PRO A 1 97 ? -5.095 8.909 -18.279 1.00 87.31 97 PRO A O 1
ATOM 784 N N . LYS A 1 98 ? -3.152 7.826 -18.473 1.00 89.75 98 LYS A N 1
ATOM 785 C CA . LYS A 1 98 ? -3.760 6.563 -18.937 1.00 89.75 98 LYS A CA 1
ATOM 786 C C . LYS A 1 98 ? -4.087 5.607 -17.779 1.00 89.75 98 LYS A C 1
ATOM 788 O O . LYS A 1 98 ? -3.225 4.889 -17.284 1.00 89.75 98 LYS A O 1
ATOM 793 N N . MET A 1 99 ? -5.353 5.590 -17.361 1.00 90.06 99 MET A N 1
ATOM 794 C CA . MET A 1 99 ? -5.857 4.732 -16.276 1.00 90.06 99 MET A CA 1
ATOM 795 C C . MET A 1 99 ? -6.340 3.363 -16.778 1.00 90.06 99 MET A C 1
ATOM 797 O O . MET A 1 99 ? -6.616 3.190 -17.967 1.00 90.06 99 MET A O 1
ATOM 801 N N . CYS A 1 100 ? -6.495 2.395 -15.870 1.00 94.31 100 CYS A N 1
ATOM 802 C CA . CYS A 1 100 ? -7.115 1.109 -16.198 1.00 94.31 100 CYS A CA 1
ATOM 803 C C . CYS A 1 100 ? -8.484 1.308 -16.875 1.00 94.31 100 CYS A C 1
ATOM 805 O O . CYS A 1 100 ? -9.287 2.126 -16.429 1.00 94.31 100 CYS A O 1
ATOM 807 N N . GLY A 1 101 ? -8.733 0.581 -17.967 1.00 91.94 101 GLY A N 1
ATOM 808 C CA . GLY A 1 101 ? -9.932 0.734 -18.801 1.00 91.94 101 GLY A CA 1
ATOM 809 C C . GLY A 1 101 ? -9.800 1.748 -19.945 1.00 91.94 101 GLY A C 1
ATOM 810 O O . GLY A 1 101 ? -10.706 1.841 -20.769 1.00 91.94 101 GLY A O 1
ATOM 811 N N . THR A 1 102 ? -8.683 2.479 -20.045 1.00 94.06 102 THR A N 1
ATOM 812 C CA . THR A 1 102 ? -8.373 3.294 -21.236 1.00 94.06 102 THR A CA 1
ATOM 813 C C . THR A 1 102 ? -7.681 2.462 -22.327 1.00 94.06 102 THR A C 1
ATOM 815 O O . THR A 1 102 ? -7.065 1.440 -22.008 1.00 94.06 102 THR A O 1
ATOM 818 N N . PRO A 1 103 ? -7.761 2.867 -23.615 1.00 93.75 103 PRO A N 1
ATOM 819 C CA . PRO A 1 103 ? -7.062 2.173 -24.694 1.00 93.75 103 PRO A CA 1
ATOM 820 C C . PRO A 1 103 ? -5.560 2.020 -24.421 1.00 93.75 103 PRO A C 1
ATOM 822 O O . PRO A 1 103 ? -4.902 2.935 -23.917 1.00 93.75 103 PRO A O 1
ATOM 825 N N . ASP A 1 104 ? -5.030 0.852 -24.784 1.00 90.62 104 ASP A N 1
ATOM 826 C CA . ASP A 1 104 ? -3.636 0.423 -24.589 1.00 90.62 104 ASP A CA 1
ATOM 827 C C . ASP A 1 104 ? -3.216 0.143 -23.135 1.00 90.62 104 ASP A C 1
ATOM 829 O O . ASP A 1 104 ? -2.055 -0.182 -22.892 1.00 90.62 104 ASP A O 1
ATOM 833 N N . VAL A 1 105 ? -4.127 0.239 -22.160 1.00 96.38 105 VAL A N 1
ATOM 834 C CA . VAL A 1 105 ? -3.867 -0.178 -20.774 1.00 96.38 105 VAL A CA 1
ATOM 835 C C . VAL A 1 105 ? -4.369 -1.601 -20.582 1.00 96.38 105 VAL A C 1
ATOM 837 O O . VAL A 1 105 ? -5.560 -1.876 -20.720 1.00 96.38 105 VAL A O 1
ATOM 840 N N . THR A 1 106 ? -3.465 -2.516 -20.245 1.00 95.69 106 THR A N 1
ATOM 841 C CA . THR A 1 106 ? -3.776 -3.947 -20.157 1.00 95.69 106 THR A CA 1
ATOM 842 C C . THR A 1 106 ? -3.663 -4.462 -18.732 1.00 95.69 106 THR A C 1
ATOM 844 O O . THR A 1 106 ? -2.767 -4.069 -17.982 1.00 95.69 106 THR A O 1
ATOM 847 N N . ALA A 1 107 ? -4.554 -5.382 -18.373 1.00 96.44 107 ALA A N 1
ATOM 848 C CA . ALA A 1 107 ? -4.460 -6.139 -17.135 1.00 96.44 107 ALA A CA 1
ATOM 849 C C . ALA A 1 107 ? -3.408 -7.250 -17.233 1.00 96.44 107 ALA A C 1
ATOM 851 O O . ALA A 1 107 ? -3.203 -7.855 -18.286 1.00 96.44 107 ALA A O 1
ATOM 852 N N . CYS A 1 108 ? -2.770 -7.541 -16.106 1.00 95.06 108 CYS A N 1
ATOM 853 C CA . CYS A 1 108 ? -1.925 -8.708 -15.933 1.00 95.06 108 CYS A CA 1
ATOM 854 C C . CYS A 1 108 ? -2.737 -10.009 -16.085 1.00 95.06 108 CYS A C 1
ATOM 856 O O . CYS A 1 108 ? -3.950 -10.034 -15.879 1.00 95.06 108 CYS A O 1
ATOM 858 N N . GLN A 1 109 ? -2.058 -11.117 -16.400 1.00 94.94 109 GLN A N 1
ATOM 859 C CA . GLN A 1 109 ? -2.715 -12.406 -16.653 1.00 94.94 109 GLN A CA 1
ATOM 860 C C . GLN A 1 109 ? -3.437 -12.980 -15.421 1.00 94.94 109 GLN A C 1
ATOM 862 O O . GLN A 1 109 ? -4.471 -13.625 -15.567 1.00 94.94 109 GLN A O 1
ATOM 867 N N . ASN A 1 110 ? -2.899 -12.763 -14.215 1.00 93.25 110 ASN A N 1
ATOM 868 C CA . ASN A 1 110 ? -3.489 -13.254 -12.971 1.00 93.25 110 ASN A CA 1
ATOM 869 C C . ASN A 1 110 ? -3.596 -12.130 -11.921 1.00 93.25 110 ASN A C 1
ATOM 871 O O . ASN A 1 110 ? -2.634 -11.869 -11.197 1.00 93.25 110 ASN A O 1
ATOM 875 N N . PRO A 1 111 ? -4.763 -11.475 -11.794 1.00 93.00 111 PRO A N 1
ATOM 876 C CA . PRO A 1 111 ? -4.964 -10.384 -10.839 1.00 93.00 111 PRO A CA 1
ATOM 877 C C . PRO A 1 111 ? -4.843 -10.796 -9.366 1.00 93.00 111 PRO A C 1
ATOM 879 O O . PRO A 1 111 ? -4.552 -9.951 -8.521 1.00 93.00 111 PRO A O 1
ATOM 882 N N . LEU A 1 112 ? -5.038 -12.081 -9.043 1.00 92.50 112 LEU A N 1
ATOM 883 C CA . LEU A 1 112 ? -4.990 -12.581 -7.663 1.00 92.50 112 LEU A CA 1
ATOM 884 C C . LEU A 1 112 ? -3.570 -12.587 -7.085 1.00 92.50 112 LEU A C 1
ATOM 886 O O . LEU A 1 112 ? -3.409 -12.589 -5.871 1.00 92.50 112 LEU A O 1
ATOM 890 N N . THR A 1 113 ? -2.539 -12.544 -7.933 1.00 94.00 113 THR A N 1
ATOM 891 C CA . THR A 1 113 ? -1.137 -12.521 -7.490 1.00 94.00 113 THR A CA 1
ATOM 892 C C . THR A 1 113 ? -0.594 -11.104 -7.291 1.00 94.00 113 THR A C 1
ATOM 894 O O . THR A 1 113 ? 0.589 -10.934 -7.000 1.00 94.00 113 THR A O 1
ATOM 897 N N . TYR A 1 114 ? -1.422 -10.069 -7.445 1.00 95.31 114 TYR A N 1
ATOM 898 C CA . TYR A 1 114 ? -1.031 -8.668 -7.275 1.00 95.31 114 TYR A CA 1
ATOM 899 C C . TYR A 1 114 ? -1.767 -8.047 -6.094 1.00 95.31 114 TYR A C 1
ATOM 901 O O . TYR A 1 114 ? -2.962 -8.264 -5.929 1.00 95.31 114 TYR A O 1
ATOM 909 N N . VAL A 1 115 ? -1.075 -7.219 -5.309 1.00 95.50 115 VAL A N 1
ATOM 910 C CA . VAL A 1 115 ? -1.688 -6.499 -4.179 1.00 95.50 115 VAL A CA 1
ATOM 911 C C . VAL A 1 115 ? -2.616 -5.386 -4.675 1.00 95.50 115 VAL A C 1
ATOM 913 O O . VAL A 1 115 ? -3.682 -5.159 -4.103 1.00 95.50 115 VAL A O 1
ATOM 916 N N . ASN A 1 116 ? -2.212 -4.686 -5.738 1.00 95.75 116 ASN A N 1
ATOM 917 C CA . ASN A 1 116 ? -2.889 -3.503 -6.251 1.00 95.75 116 ASN A CA 1
ATOM 918 C C . ASN A 1 116 ? -3.371 -3.707 -7.698 1.00 95.75 116 ASN A C 1
ATOM 920 O O . ASN A 1 116 ? -2.640 -4.232 -8.542 1.00 95.75 116 ASN A O 1
ATOM 924 N N . TRP A 1 117 ? -4.599 -3.272 -7.973 1.00 95.81 117 TRP A N 1
ATOM 925 C CA . TRP A 1 117 ? -5.241 -3.424 -9.271 1.00 95.81 117 TRP A CA 1
ATOM 926 C C . TRP A 1 117 ? -4.797 -2.345 -10.262 1.00 95.81 117 TRP A C 1
ATOM 928 O O . TRP A 1 117 ? -4.264 -2.692 -11.307 1.00 95.81 117 TRP A O 1
ATOM 938 N N . ASP A 1 118 ? -4.973 -1.060 -9.945 1.00 95.06 118 ASP A N 1
ATOM 939 C CA . ASP A 1 118 ? -4.913 0.053 -10.918 1.00 95.06 118 ASP A CA 1
ATOM 940 C C . ASP A 1 118 ? -4.157 1.302 -10.427 1.00 95.06 118 ASP A C 1
ATOM 942 O O . ASP A 1 118 ? -4.239 2.376 -11.020 1.00 95.06 118 ASP A O 1
ATOM 946 N N . GLY A 1 119 ? -3.452 1.182 -9.311 1.00 94.62 119 GLY A N 1
ATOM 947 C CA . GLY A 1 119 ? -2.675 2.220 -8.638 1.00 94.62 119 GLY A CA 1
ATOM 948 C C . GLY A 1 119 ? -3.407 2.944 -7.517 1.00 94.62 119 GLY A C 1
ATOM 949 O O . GLY A 1 119 ? -2.767 3.686 -6.764 1.00 94.62 119 GLY A O 1
ATOM 950 N N . LEU A 1 120 ? -4.712 2.716 -7.369 1.00 92.94 120 LEU A N 1
ATOM 951 C CA . LEU A 1 120 ? -5.560 3.315 -6.337 1.00 92.94 120 LEU A CA 1
ATOM 952 C C . LEU A 1 120 ? -6.280 2.243 -5.513 1.00 92.94 120 LEU A C 1
ATOM 954 O O . LEU A 1 120 ? -6.358 2.363 -4.290 1.00 92.94 120 LEU A O 1
ATOM 958 N N . HIS A 1 121 ? -6.733 1.174 -6.164 1.00 93.56 121 HIS A N 1
ATOM 959 C CA . HIS A 1 121 ? -7.528 0.109 -5.561 1.00 93.56 121 HIS A CA 1
ATOM 960 C C . HIS A 1 121 ? -6.712 -1.170 -5.349 1.00 93.56 121 HIS A C 1
ATOM 962 O O . HIS A 1 121 ? -5.804 -1.490 -6.117 1.00 93.56 121 HIS A O 1
ATOM 968 N N . LEU A 1 122 ? -7.038 -1.923 -4.296 1.00 91.88 122 LEU A N 1
ATOM 969 C CA . LEU A 1 122 ? -6.481 -3.259 -4.076 1.00 91.88 122 LEU A CA 1
ATOM 970 C C . LEU A 1 122 ? -7.119 -4.272 -5.033 1.00 91.88 122 LEU A C 1
ATOM 972 O O . LEU A 1 122 ? -8.268 -4.101 -5.442 1.00 91.88 122 LEU A O 1
ATOM 976 N N . SER A 1 123 ? -6.389 -5.335 -5.356 1.00 89.25 123 SER A N 1
ATOM 977 C CA . SER A 1 123 ? -6.932 -6.456 -6.128 1.00 89.25 123 SER A CA 1
ATOM 978 C C . SER A 1 123 ? -7.937 -7.279 -5.316 1.00 89.25 123 SER A C 1
ATOM 980 O O . SER A 1 123 ? -7.960 -7.232 -4.085 1.00 89.25 123 SER A O 1
ATOM 982 N N . LEU A 1 124 ? -8.719 -8.102 -6.021 1.00 71.69 124 LEU A N 1
ATOM 983 C CA . LEU A 1 124 ? -9.799 -8.931 -5.468 1.00 71.69 124 LEU A CA 1
ATOM 984 C C . LEU A 1 124 ? -9.369 -9.870 -4.321 1.00 71.69 124 LEU A C 1
ATOM 986 O O . LEU A 1 124 ? -10.196 -10.244 -3.507 1.00 71.69 124 LEU A O 1
ATOM 990 N N . CYS A 1 125 ? -8.085 -10.233 -4.217 1.00 64.25 125 CYS A N 1
ATOM 991 C CA . CYS A 1 125 ? -7.563 -11.054 -3.114 1.00 64.25 125 CYS A CA 1
ATOM 992 C C . CYS A 1 125 ? -7.694 -10.379 -1.728 1.00 64.25 125 CYS A C 1
ATOM 994 O O . CYS A 1 125 ? -7.533 -11.034 -0.699 1.00 64.25 125 CYS A O 1
ATOM 996 N N . CYS A 1 126 ? -7.938 -9.066 -1.696 1.00 57.81 126 CYS A N 1
ATOM 997 C CA . CYS A 1 126 ? -7.915 -8.237 -0.492 1.00 57.81 126 CYS A CA 1
ATOM 998 C C . CYS A 1 126 ? -9.276 -7.593 -0.153 1.00 57.81 126 CYS A C 1
ATOM 1000 O O . CYS A 1 126 ? -9.311 -6.733 0.731 1.00 57.81 126 CYS A O 1
ATOM 1002 N N . GLN A 1 127 ? -10.349 -7.945 -0.874 1.00 48.94 127 GLN A N 1
ATOM 1003 C CA . GLN A 1 127 ? -11.734 -7.514 -0.618 1.00 48.94 127 GLN A CA 1
ATOM 1004 C C . GLN A 1 127 ? -12.526 -8.646 0.034 1.00 48.94 127 GLN A C 1
ATOM 1006 O O . GLN A 1 127 ? -13.306 -8.333 0.960 1.00 48.94 127 GLN A O 1
#

Sequence (127 aa):
MGCLPSILTILKSNDSSIYDPKTGCIEKYNILSRYHNSLLLKTVKELRIKYPHAKIIYADIYKPVINFIRFPQCFGFTSKSLVVCCGIGGEYNWYQPKMCGTPDVTACQNPLTYVNWDGLHLSLCCQ

Foldseek 3Di:
DQLQLVNCVVVPDPPQVQADPQQRGRVVVVVVVVVVLVVVVVVLVVVCVVCVPDDGDDDDPSVVLSCCRRPVVVLQADVLASAAQWAQDDPNRADPPDWRPRPNTDGHPDQLNYQHHTRPHGTPVSD

Radius of gyration: 16.69 Å; chains: 1; bounding box: 44×28×49 Å